Protein AF-A0A195CV78-F1 (afdb_monomer)

Sequence (94 aa):
MIPKLYPTKYVNVLGQLTTFISLVGSYIVVQLYPIMITHDRDATIYFYCIMSVIATFFLMFTLPETLGKTKTQIEEAFKGKLQIDETIKKIEDT

Foldseek 3Di:
DVLLLDDPVCSVVVVVVVVVVVVVVVVVVVVVVVVVVVVPDVVSVVVVVVVVVVVVVVCVVVPDPPPPDDSVVSVVVVVVVVVVVVVVVVVVVD

Solvent-accessible surface area (backbone atoms only — not comparable to full-atom values): 5555 Å² total; per-residue (Å²): 121,72,73,72,77,39,59,88,92,48,33,72,60,56,50,50,53,52,49,51,54,51,50,54,51,51,50,52,52,63,62,46,48,68,60,36,55,73,76,38,63,68,60,45,54,54,52,55,51,53,51,51,51,52,51,50,52,51,45,63,74,72,48,72,89,70,83,88,63,55,67,69,56,53,54,49,55,54,52,53,52,54,54,51,52,54,50,52,55,57,60,76,76,107

pLDDT: mean 71.85, std 14.59, range [43.62, 92.81]

Mean predicted aligned error: 12.01 Å

InterPro domains:
  IPR005828 Major facilitator, sugar transporter-like [PF00083] (7-78)
  IPR036259 MFS transporter superfamily [G3DSA:1.20.1250.20] (1-88)
  IPR036259 MFS transporter superfamily [SSF103473] (1-76)

Radius of gyration: 18.36 Å; Cα contacts (8 Å, |Δi|>4): 19; chains: 1; bounding box: 40×39×43 Å

Organism: NCBI:txid456900

Structure (mmCIF, N/CA/C/O backbone):
data_AF-A0A195CV78-F1
#
_entry.id   AF-A0A195CV78-F1
#
loop_
_atom_site.group_PDB
_atom_site.id
_atom_site.type_symbol
_atom_site.label_atom_id
_atom_site.label_alt_id
_atom_site.label_comp_id
_atom_site.label_asym_id
_atom_site.label_entity_id
_atom_site.label_seq_id
_atom_site.pdbx_PDB_ins_code
_atom_site.Cartn_x
_atom_site.Cartn_y
_atom_site.Cartn_z
_atom_site.occupancy
_atom_site.B_iso_or_equiv
_atom_site.auth_seq_id
_atom_site.auth_comp_id
_atom_site.auth_asym_id
_atom_site.auth_atom_id
_atom_site.pdbx_PDB_model_num
ATOM 1 N N . MET A 1 1 ? -9.568 8.349 7.699 1.00 52.09 1 MET A N 1
ATOM 2 C CA . MET A 1 1 ? -10.699 7.518 7.215 1.00 52.09 1 MET A CA 1
ATOM 3 C C . MET A 1 1 ? -10.641 6.080 7.739 1.00 52.09 1 MET A C 1
ATOM 5 O O . MET A 1 1 ? -11.648 5.625 8.259 1.00 52.09 1 MET A O 1
ATOM 9 N N . ILE A 1 2 ? -9.479 5.417 7.727 1.00 58.62 2 ILE A N 1
ATOM 10 C CA . ILE A 1 2 ? -9.259 4.038 8.223 1.00 58.62 2 ILE A CA 1
ATOM 11 C C . ILE A 1 2 ? -9.714 3.763 9.684 1.00 58.62 2 ILE A C 1
ATOM 13 O O . ILE A 1 2 ? -10.295 2.710 9.926 1.00 58.62 2 ILE A O 1
ATOM 17 N N . PRO A 1 3 ? -9.577 4.683 10.667 1.00 52.62 3 PRO A N 1
ATOM 18 C CA . PRO A 1 3 ? -9.967 4.395 12.057 1.00 52.62 3 PRO A CA 1
ATOM 19 C C . PRO A 1 3 ? -11.469 4.170 12.276 1.00 52.62 3 PRO A C 1
ATOM 21 O O . PRO A 1 3 ? -11.862 3.718 13.344 1.00 52.62 3 PRO A O 1
ATOM 24 N N . LYS A 1 4 ? -12.322 4.513 11.297 1.00 53.88 4 LYS A N 1
ATOM 25 C CA . LYS A 1 4 ? -13.772 4.266 11.373 1.00 53.88 4 LYS A CA 1
ATOM 26 C C . LYS A 1 4 ? -14.146 2.801 11.110 1.00 53.88 4 LYS A C 1
ATOM 28 O O . LYS A 1 4 ? -15.257 2.421 11.453 1.00 53.88 4 LYS A O 1
ATOM 33 N N . LEU A 1 5 ? -13.241 2.020 10.515 1.00 60.50 5 LEU A N 1
ATOM 34 C CA . LEU A 1 5 ? -13.426 0.596 10.219 1.00 60.50 5 LEU A CA 1
ATOM 35 C C . LEU A 1 5 ? -13.022 -0.314 11.385 1.00 60.50 5 LEU A C 1
ATOM 37 O O . LEU A 1 5 ? -13.453 -1.461 11.433 1.00 60.50 5 LEU A O 1
ATOM 41 N N . TYR A 1 6 ? -12.193 0.172 12.312 1.00 60.41 6 TYR A N 1
ATOM 42 C CA . TYR A 1 6 ? -11.660 -0.659 13.386 1.00 60.41 6 TYR A CA 1
ATOM 43 C C . TYR A 1 6 ? -12.475 -0.535 14.677 1.00 60.41 6 TYR A C 1
ATOM 45 O O . TYR A 1 6 ? -12.795 0.586 15.087 1.00 60.41 6 TYR A O 1
ATOM 53 N N . PRO A 1 7 ? -12.756 -1.657 15.369 1.00 55.22 7 PRO A N 1
ATOM 54 C CA . PRO A 1 7 ? -13.405 -1.620 16.670 1.00 55.22 7 PRO A CA 1
ATOM 55 C C . PRO A 1 7 ? -12.514 -0.857 17.655 1.00 55.22 7 PRO A C 1
ATOM 57 O O . PRO A 1 7 ? -11.300 -1.076 17.721 1.00 55.22 7 PRO A O 1
ATOM 60 N N . THR A 1 8 ? -13.112 0.029 18.457 1.00 61.66 8 THR A N 1
ATOM 61 C CA . THR A 1 8 ? -12.408 0.968 19.357 1.00 61.66 8 THR A CA 1
ATOM 62 C C . THR A 1 8 ? -11.423 0.274 20.309 1.00 61.66 8 THR A C 1
ATOM 64 O O . THR A 1 8 ? -10.453 0.880 20.752 1.00 61.66 8 THR A O 1
ATOM 67 N N . LYS A 1 9 ? -11.636 -1.018 20.586 1.00 61.59 9 LYS A N 1
ATOM 68 C CA . LYS A 1 9 ? -10.790 -1.847 21.453 1.00 61.59 9 LYS A CA 1
ATOM 69 C C . LYS A 1 9 ? -9.458 -2.277 20.810 1.00 61.59 9 LYS A C 1
ATOM 71 O O . LYS A 1 9 ? -8.493 -2.488 21.533 1.00 61.59 9 LYS A O 1
ATOM 76 N N . TYR A 1 10 ? -9.391 -2.380 19.478 1.00 63.81 10 TYR A N 1
ATOM 77 C CA . TYR A 1 10 ? -8.213 -2.870 18.735 1.00 63.81 10 TYR A CA 1
ATOM 78 C C . TYR A 1 10 ? -7.688 -1.886 17.680 1.00 63.81 10 TYR A C 1
ATOM 80 O O . TYR A 1 10 ? -6.728 -2.192 16.974 1.00 63.81 10 TYR A O 1
ATOM 88 N N . VAL A 1 11 ? -8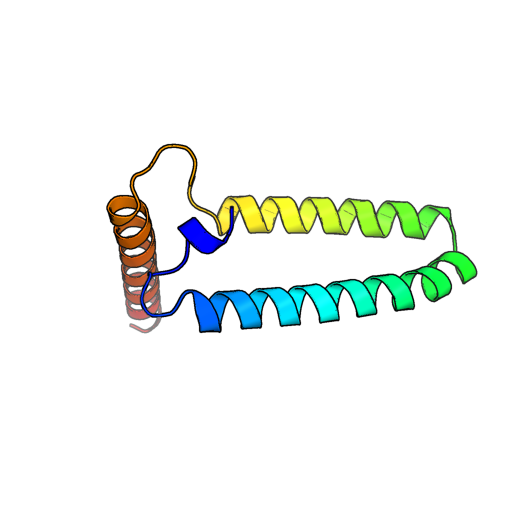.273 -0.687 17.591 1.00 70.62 11 VAL A N 1
ATOM 89 C CA . VAL A 1 11 ? -7.899 0.346 16.612 1.00 70.62 11 VAL A CA 1
ATOM 90 C C . VAL A 1 11 ? -6.412 0.708 16.647 1.00 70.62 11 VAL A C 1
ATOM 92 O O . VAL A 1 11 ? -5.831 0.964 15.597 1.00 70.62 11 VAL A O 1
ATOM 95 N N . ASN A 1 12 ? -5.776 0.679 17.823 1.00 69.94 12 ASN A N 1
ATOM 96 C CA . ASN A 1 12 ? -4.357 1.013 17.946 1.00 69.94 12 ASN A CA 1
ATOM 97 C C . ASN A 1 12 ? -3.455 -0.062 17.310 1.00 69.94 12 ASN A C 1
ATOM 99 O O . ASN A 1 12 ? -2.532 0.267 16.574 1.00 69.94 12 ASN A O 1
ATOM 103 N N . VAL A 1 13 ? -3.757 -1.347 17.525 1.00 76.19 13 VAL A N 1
ATOM 104 C CA . VAL A 1 13 ? -2.956 -2.465 16.991 1.00 76.19 13 VAL A CA 1
ATOM 105 C C . VAL A 1 13 ? -3.197 -2.640 15.491 1.00 76.19 13 VAL A C 1
ATOM 107 O O . VAL A 1 13 ? -2.248 -2.694 14.711 1.00 76.19 13 VAL A O 1
ATOM 110 N N . LEU A 1 14 ? -4.464 -2.656 15.065 1.00 75.94 14 LEU A N 1
ATOM 111 C CA . LEU A 1 14 ? -4.833 -2.781 13.651 1.00 75.94 14 LEU A CA 1
ATOM 112 C C . LEU A 1 14 ? -4.365 -1.570 12.830 1.00 75.94 14 LEU A C 1
ATOM 114 O O . LEU A 1 14 ? -3.902 -1.722 11.697 1.00 75.94 14 LEU A O 1
ATOM 118 N N . GLY A 1 15 ? -4.426 -0.367 13.409 1.00 79.12 15 GLY A N 1
ATOM 119 C CA . GLY A 1 15 ? -3.936 0.858 12.779 1.00 79.12 15 GLY A CA 1
ATOM 120 C C . GLY A 1 15 ? -2.424 0.842 12.547 1.00 79.12 15 GLY A C 1
ATOM 121 O O . GLY A 1 15 ? -1.966 1.179 11.452 1.00 79.12 15 GLY A O 1
ATOM 122 N N . GLN A 1 16 ? -1.649 0.398 13.539 1.00 82.44 16 GLN A N 1
ATOM 123 C CA . GLN A 1 16 ? -0.196 0.271 13.406 1.00 82.44 16 GLN A CA 1
ATOM 124 C C . GLN A 1 16 ? 0.192 -0.817 12.401 1.00 82.44 16 GLN A C 1
ATOM 126 O O . GLN A 1 16 ? 1.039 -0.571 11.546 1.00 82.44 16 GLN A O 1
ATOM 131 N N . LEU A 1 17 ? -0.478 -1.974 12.425 1.00 84.69 17 LEU A N 1
ATOM 132 C CA . LEU A 1 17 ? -0.233 -3.059 11.471 1.00 84.69 17 LEU A CA 1
ATOM 133 C C . LEU A 1 17 ? -0.497 -2.618 10.023 1.00 84.69 17 LEU A C 1
ATOM 135 O O . LEU A 1 17 ? 0.320 -2.861 9.138 1.00 84.69 17 LEU A O 1
ATOM 139 N N . THR A 1 18 ? -1.605 -1.907 9.791 1.00 83.88 18 THR A N 1
ATOM 140 C CA . THR A 1 18 ? -1.940 -1.359 8.464 1.00 83.88 18 THR A CA 1
ATOM 141 C C . THR A 1 18 ? -0.872 -0.381 7.989 1.00 83.88 18 THR A C 1
ATOM 143 O O . THR A 1 18 ? -0.438 -0.435 6.841 1.00 83.88 18 THR A O 1
ATOM 146 N N . THR A 1 19 ? -0.425 0.501 8.885 1.00 86.12 19 THR A N 1
ATOM 147 C CA . THR A 1 19 ? 0.636 1.468 8.588 1.00 86.12 19 THR A C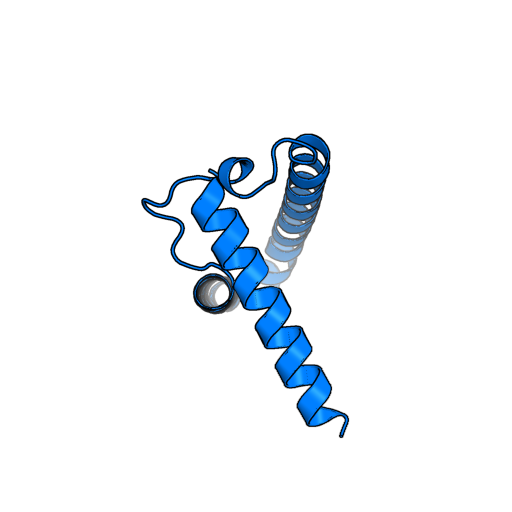A 1
ATOM 148 C C . THR A 1 19 ? 1.942 0.759 8.242 1.00 86.12 19 THR A C 1
ATOM 150 O O . THR A 1 19 ? 2.588 1.124 7.266 1.00 86.12 19 THR A O 1
ATOM 153 N N . PHE A 1 20 ? 2.308 -0.285 8.987 1.00 89.69 20 PHE A N 1
ATOM 154 C CA . PHE A 1 20 ? 3.513 -1.065 8.718 1.00 89.69 20 PHE A CA 1
ATOM 155 C C . PHE A 1 20 ? 3.466 -1.728 7.337 1.00 89.69 20 PHE A C 1
ATOM 157 O O . PHE A 1 20 ? 4.398 -1.574 6.551 1.00 89.69 20 PHE A O 1
ATOM 164 N N . ILE A 1 21 ? 2.352 -2.384 6.996 1.00 88.00 21 ILE A N 1
ATOM 165 C CA . ILE A 1 21 ? 2.153 -2.992 5.672 1.00 88.00 21 ILE A CA 1
ATOM 166 C C . ILE A 1 21 ? 2.220 -1.927 4.572 1.00 88.00 21 ILE A C 1
ATOM 168 O O . ILE A 1 21 ? 2.877 -2.132 3.553 1.00 88.00 21 ILE A O 1
ATOM 172 N N . SER A 1 22 ? 1.596 -0.765 4.787 1.00 87.94 22 SER A N 1
ATOM 173 C CA . SER A 1 22 ? 1.644 0.345 3.834 1.00 87.94 22 SER A CA 1
ATOM 174 C C . SER A 1 22 ? 3.065 0.868 3.627 1.00 87.94 22 SER A C 1
ATOM 176 O O . SER A 1 22 ? 3.428 1.181 2.498 1.00 87.94 22 SER A O 1
ATOM 178 N N . LEU A 1 23 ? 3.872 0.964 4.686 1.00 90.31 23 LEU A N 1
ATOM 179 C CA . LEU A 1 23 ? 5.262 1.413 4.595 1.00 90.31 23 LEU A CA 1
ATOM 180 C C . LEU A 1 23 ? 6.132 0.402 3.845 1.00 90.31 23 LEU A C 1
ATOM 182 O O . LEU A 1 23 ? 6.905 0.801 2.976 1.00 90.31 23 LEU A O 1
ATOM 186 N N . VAL A 1 24 ? 5.975 -0.894 4.128 1.00 92.81 24 VAL A N 1
ATOM 187 C CA . VAL A 1 24 ? 6.677 -1.965 3.403 1.00 92.81 24 VAL A CA 1
ATOM 188 C C . VAL A 1 24 ? 6.286 -1.960 1.923 1.00 92.81 24 VAL A C 1
ATOM 190 O O . VAL A 1 24 ? 7.160 -2.017 1.062 1.00 92.81 24 VAL A O 1
ATOM 193 N N . GLY A 1 25 ? 4.995 -1.814 1.612 1.00 88.00 25 GLY A N 1
ATOM 194 C CA . GLY A 1 25 ? 4.514 -1.681 0.236 1.00 88.00 25 GLY A CA 1
ATOM 195 C C . GLY A 1 25 ? 5.125 -0.475 -0.484 1.00 88.00 25 GLY A C 1
ATOM 196 O O . GLY A 1 25 ? 5.655 -0.620 -1.583 1.00 88.00 25 GLY A O 1
ATOM 197 N N . SER A 1 26 ? 5.136 0.696 0.158 1.00 90.00 26 SER A N 1
ATOM 198 C CA . SER A 1 26 ? 5.775 1.901 -0.387 1.00 90.00 26 SER A CA 1
ATOM 199 C C . SER A 1 26 ? 7.273 1.708 -0.627 1.00 90.00 26 SER A C 1
ATOM 201 O O . SER A 1 26 ? 7.788 2.143 -1.655 1.00 90.00 26 SER A O 1
ATOM 203 N N . TYR A 1 27 ? 7.972 1.025 0.281 1.00 91.00 27 TYR A N 1
ATOM 204 C CA . TYR A 1 27 ? 9.391 0.711 0.117 1.00 91.00 27 TYR A CA 1
ATOM 205 C C . TYR A 1 27 ? 9.644 -0.185 -1.104 1.00 91.00 27 TYR A C 1
ATOM 207 O O . TYR A 1 27 ? 10.521 0.112 -1.914 1.00 91.00 27 TYR A O 1
ATOM 215 N N . ILE A 1 28 ? 8.834 -1.234 -1.283 1.00 90.19 28 ILE A N 1
ATOM 216 C CA . ILE A 1 28 ? 8.921 -2.129 -2.445 1.00 90.19 28 ILE A CA 1
ATOM 217 C C . ILE A 1 28 ? 8.705 -1.348 -3.744 1.00 90.19 28 ILE A C 1
ATOM 219 O O . ILE A 1 28 ? 9.478 -1.509 -4.684 1.00 90.19 28 ILE A O 1
ATOM 223 N N . VAL A 1 29 ? 7.701 -0.469 -3.797 1.00 88.50 29 VAL A N 1
ATOM 224 C CA . VAL A 1 29 ? 7.407 0.347 -4.988 1.00 88.50 29 VAL A CA 1
ATOM 225 C C . VAL A 1 29 ? 8.577 1.269 -5.340 1.00 88.50 29 VAL A C 1
ATOM 227 O O . VAL A 1 29 ? 8.9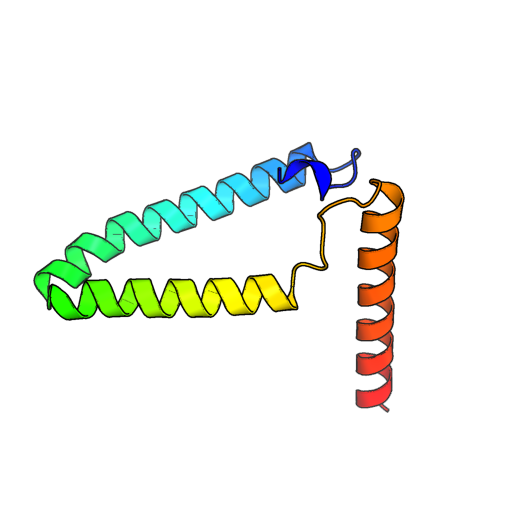85 1.328 -6.501 1.00 88.50 29 VAL A O 1
ATOM 230 N N . VAL A 1 30 ? 9.157 1.948 -4.346 1.00 90.19 30 VAL A N 1
ATOM 231 C CA . VAL A 1 30 ? 10.308 2.843 -4.554 1.00 90.19 30 VAL A CA 1
ATOM 232 C C . VAL A 1 30 ? 11.531 2.077 -5.061 1.00 90.19 30 VAL A C 1
ATOM 234 O O . VAL A 1 30 ? 12.238 2.587 -5.924 1.00 90.19 30 VAL A O 1
ATOM 237 N N . GLN A 1 31 ? 11.760 0.853 -4.582 1.00 88.62 31 GLN A N 1
ATOM 238 C CA . GLN A 1 31 ? 12.870 0.013 -5.038 1.00 88.62 31 GLN A CA 1
ATOM 239 C C . GLN A 1 31 ? 12.621 -0.603 -6.425 1.00 88.62 31 GLN A C 1
ATOM 241 O O . GLN A 1 31 ? 13.558 -0.775 -7.203 1.00 88.62 31 GLN A O 1
ATOM 246 N N . LEU A 1 32 ? 11.369 -0.927 -6.757 1.00 86.06 32 LEU A N 1
ATOM 247 C CA . LEU A 1 32 ? 11.000 -1.537 -8.036 1.00 86.06 32 LEU A CA 1
ATOM 248 C C . LEU A 1 32 ? 11.022 -0.519 -9.187 1.00 86.06 32 LEU A C 1
ATOM 250 O O . LEU A 1 32 ? 11.382 -0.859 -10.311 1.00 86.06 32 LEU A O 1
ATOM 254 N N . TYR A 1 33 ? 10.690 0.745 -8.912 1.00 83.44 33 TYR A N 1
ATOM 255 C CA . TYR A 1 33 ? 10.693 1.829 -9.898 1.00 83.44 33 TYR A CA 1
ATOM 256 C C . TYR A 1 33 ? 12.016 1.986 -10.690 1.00 83.44 33 TYR A C 1
ATOM 258 O O . TYR A 1 33 ? 11.960 1.970 -11.923 1.00 83.44 33 TYR A O 1
ATOM 266 N N . PRO A 1 34 ? 13.209 2.087 -10.061 1.00 84.12 34 PRO A N 1
ATOM 267 C CA . PRO A 1 34 ? 14.476 2.201 -10.789 1.00 84.12 34 PRO A CA 1
ATOM 268 C C . PRO A 1 34 ? 14.839 0.941 -11.594 1.00 84.12 34 PRO A C 1
ATOM 270 O O . PRO A 1 34 ? 15.540 1.047 -12.600 1.00 84.12 34 PRO A O 1
ATOM 273 N N . ILE A 1 35 ? 14.354 -0.239 -11.191 1.00 83.12 35 ILE A N 1
ATOM 274 C CA . ILE A 1 35 ? 14.564 -1.504 -11.918 1.00 83.12 35 ILE A CA 1
ATOM 275 C C . ILE A 1 35 ? 13.708 -1.538 -13.192 1.00 83.12 35 ILE A C 1
ATOM 277 O O . ILE A 1 35 ? 14.152 -2.012 -14.233 1.00 83.12 35 ILE A O 1
ATOM 281 N N . MET A 1 36 ? 12.485 -1.008 -13.136 1.00 78.25 36 MET A N 1
ATOM 282 C CA . MET A 1 36 ? 11.583 -1.006 -14.290 1.00 78.25 36 MET A CA 1
ATOM 283 C C . MET A 1 36 ? 11.973 0.056 -15.325 1.00 78.25 36 MET A C 1
ATOM 285 O O . MET A 1 36 ? 12.021 -0.243 -16.516 1.00 78.25 36 M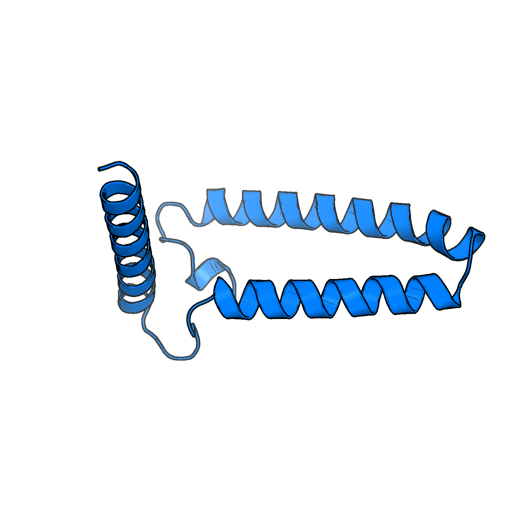ET A O 1
ATOM 289 N N . ILE A 1 37 ? 12.363 1.259 -14.884 1.00 83.81 37 ILE A N 1
ATOM 290 C CA . ILE A 1 37 ? 12.748 2.348 -15.799 1.00 83.81 37 ILE A CA 1
ATOM 291 C C . ILE A 1 37 ? 14.040 2.063 -16.579 1.00 83.81 37 ILE A C 1
ATOM 293 O O . ILE A 1 37 ? 14.252 2.640 -17.644 1.00 83.81 37 ILE A O 1
ATOM 297 N N . THR A 1 38 ? 14.911 1.196 -16.053 1.00 80.25 38 THR A N 1
ATOM 298 C CA . THR A 1 38 ? 16.134 0.757 -16.744 1.00 80.25 38 THR A CA 1
ATOM 299 C C . THR A 1 38 ? 15.855 -0.273 -17.833 1.00 80.25 38 THR A C 1
ATOM 301 O O . THR A 1 38 ? 16.667 -0.402 -18.745 1.00 80.25 38 THR A O 1
ATOM 304 N N . HIS A 1 39 ? 14.724 -0.978 -17.762 1.00 76.44 39 HIS A N 1
ATOM 305 C CA . HIS A 1 39 ? 14.322 -1.945 -18.775 1.00 76.44 39 HIS A CA 1
ATOM 306 C C . HIS A 1 39 ? 13.487 -1.280 -19.875 1.00 76.44 39 HIS A C 1
ATOM 308 O O . HIS A 1 39 ? 13.844 -1.381 -21.044 1.00 76.44 39 HIS A O 1
ATOM 314 N N . ASP A 1 40 ? 12.416 -0.569 -19.500 1.00 77.94 40 ASP A N 1
ATOM 315 C CA . ASP A 1 40 ? 11.544 0.147 -20.435 1.00 77.94 40 ASP A CA 1
ATOM 316 C C . ASP A 1 40 ? 10.653 1.180 -19.706 1.00 77.94 40 ASP A C 1
ATOM 318 O O . ASP A 1 40 ? 10.014 0.885 -18.687 1.00 77.94 40 ASP A O 1
ATOM 322 N N . ARG A 1 41 ? 10.603 2.422 -20.211 1.00 76.38 41 ARG A N 1
ATOM 323 C CA . ARG A 1 41 ? 9.838 3.503 -19.558 1.00 76.38 41 ARG A CA 1
ATOM 324 C C . ARG A 1 41 ? 8.335 3.384 -19.779 1.00 76.38 41 ARG A C 1
ATOM 326 O O . ARG A 1 41 ? 7.573 3.683 -18.859 1.00 76.38 41 ARG A O 1
ATOM 333 N N . ASP A 1 42 ? 7.916 2.949 -20.960 1.00 80.62 42 ASP A N 1
ATOM 334 C CA . ASP A 1 42 ? 6.504 2.892 -21.324 1.00 80.62 42 ASP A CA 1
ATOM 335 C C . ASP A 1 42 ? 5.834 1.713 -20.612 1.00 80.62 42 ASP A C 1
ATOM 337 O O . ASP A 1 42 ? 4.767 1.866 -20.011 1.00 80.62 42 ASP A O 1
ATOM 341 N N . ALA A 1 43 ? 6.514 0.563 -20.545 1.00 80.56 43 ALA A N 1
ATOM 342 C CA . ALA A 1 43 ? 6.061 -0.612 -19.803 1.00 80.56 43 ALA A CA 1
ATOM 343 C C . ALA A 1 43 ? 5.841 -0.323 -18.307 1.00 80.56 43 ALA A C 1
ATOM 345 O O . ALA A 1 43 ? 4.907 -0.853 -17.700 1.00 80.56 43 ALA A O 1
ATOM 346 N N . THR A 1 44 ? 6.651 0.563 -17.717 1.00 83.50 44 THR A N 1
ATOM 347 C CA . THR A 1 44 ? 6.515 0.966 -16.310 1.00 83.50 44 THR A CA 1
ATOM 348 C C . THR A 1 44 ? 5.162 1.646 -16.051 1.00 83.50 44 THR A C 1
ATOM 350 O O . THR A 1 44 ? 4.504 1.357 -15.051 1.00 83.50 44 THR A O 1
ATOM 353 N N . ILE A 1 45 ? 4.700 2.508 -16.964 1.00 84.62 45 ILE A N 1
ATOM 354 C CA . ILE A 1 45 ? 3.412 3.212 -16.835 1.00 84.62 45 ILE A CA 1
ATOM 355 C C . ILE A 1 45 ? 2.248 2.219 -16.929 1.00 84.62 45 ILE A C 1
ATOM 357 O O . ILE A 1 45 ? 1.344 2.249 -16.089 1.00 84.62 45 ILE A O 1
ATOM 361 N N . TYR A 1 46 ? 2.285 1.305 -17.905 1.00 86.81 46 TYR A N 1
ATOM 362 C CA . TYR A 1 46 ? 1.251 0.278 -18.057 1.00 86.81 46 TYR A CA 1
ATOM 363 C C . TYR A 1 46 ? 1.174 -0.651 -16.841 1.00 86.81 46 TYR A C 1
ATOM 365 O O . TYR A 1 46 ? 0.073 -0.973 -16.393 1.00 86.81 46 TYR A O 1
ATOM 373 N N . PHE A 1 47 ? 2.315 -1.022 -16.255 1.00 87.56 47 PHE A N 1
ATOM 374 C CA . PHE A 1 47 ? 2.364 -1.854 -15.053 1.00 87.56 47 PHE A CA 1
ATOM 375 C C . PHE A 1 47 ? 1.631 -1.207 -13.869 1.00 87.56 47 PHE A C 1
ATOM 377 O O . PHE A 1 47 ? 0.756 -1.829 -13.262 1.00 87.56 47 PHE A O 1
ATOM 384 N N . TYR A 1 48 ? 1.915 0.065 -13.574 1.00 86.88 48 TYR A N 1
ATOM 385 C CA . TYR A 1 48 ? 1.215 0.781 -12.503 1.00 86.88 48 TYR A CA 1
ATOM 386 C C . TYR A 1 48 ? -0.273 0.994 -12.808 1.00 86.88 48 TYR A C 1
ATOM 388 O O . TYR A 1 48 ? -1.101 0.949 -11.896 1.00 86.88 48 TYR A O 1
ATOM 396 N N . CYS A 1 49 ? -0.631 1.179 -14.080 1.00 88.81 49 CYS A N 1
ATOM 397 C CA . CYS A 1 49 ? -2.022 1.320 -14.498 1.00 88.81 49 CYS A CA 1
ATOM 398 C C . CYS A 1 49 ? -2.823 0.031 -14.236 1.00 88.81 49 CYS A C 1
ATOM 400 O O . CYS A 1 49 ? -3.876 0.075 -13.598 1.00 88.81 49 CYS A O 1
ATOM 402 N N . ILE A 1 50 ? -2.282 -1.128 -14.627 1.00 90.94 50 ILE A N 1
ATOM 403 C CA . ILE A 1 50 ? -2.897 -2.441 -14.377 1.00 90.94 50 ILE A CA 1
ATOM 404 C C . ILE A 1 50 ? -3.018 -2.704 -12.872 1.00 90.94 50 ILE A C 1
ATOM 406 O O . ILE A 1 50 ? -4.080 -3.113 -12.403 1.00 90.94 50 ILE A O 1
ATOM 410 N N . MET A 1 51 ? -1.971 -2.406 -12.098 1.00 89.50 51 MET A N 1
ATOM 411 C CA . MET A 1 51 ? -2.005 -2.553 -10.640 1.00 89.50 51 MET A CA 1
ATOM 412 C C . MET A 1 51 ? -3.104 -1.702 -9.987 1.00 89.50 51 MET A C 1
ATOM 414 O O . MET A 1 51 ? -3.791 -2.178 -9.085 1.00 89.50 51 MET A O 1
ATOM 418 N N . SER A 1 52 ? -3.327 -0.475 -10.468 1.00 88.56 52 SER A N 1
ATOM 419 C CA . SER A 1 52 ? -4.411 0.396 -9.991 1.00 88.56 52 SER A CA 1
ATOM 420 C C . SER A 1 52 ? -5.801 -0.177 -10.294 1.00 88.56 52 SER A C 1
ATOM 422 O O . SER A 1 52 ? -6.692 -0.152 -9.440 1.00 88.56 52 SER A O 1
ATOM 424 N N . VAL A 1 53 ? -5.988 -0.759 -11.483 1.00 91.75 53 VAL A N 1
ATOM 425 C CA . VAL A 1 53 ? -7.248 -1.417 -11.864 1.00 91.75 53 VAL A CA 1
ATOM 426 C C . VAL A 1 53 ? -7.517 -2.624 -10.966 1.00 91.75 53 VAL A C 1
ATOM 428 O O . VAL A 1 53 ? -8.607 -2.734 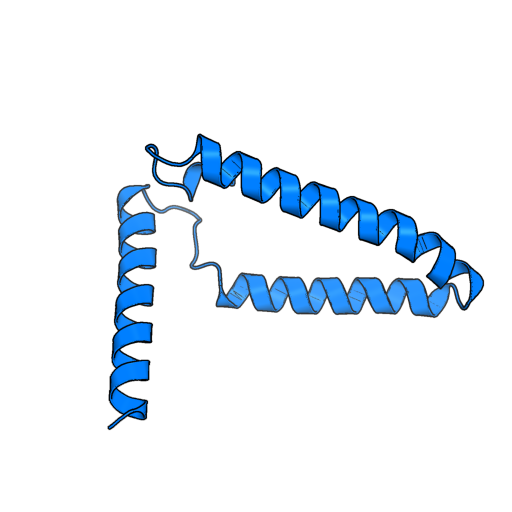-10.405 1.00 91.75 53 VAL A O 1
ATOM 431 N N . ILE A 1 54 ? -6.520 -3.488 -10.756 1.00 90.25 54 ILE A N 1
ATOM 432 C CA . ILE A 1 54 ? -6.638 -4.655 -9.867 1.00 90.25 54 ILE A CA 1
ATOM 433 C C . ILE A 1 54 ? -6.974 -4.212 -8.439 1.00 90.25 54 ILE A C 1
ATOM 435 O O . ILE A 1 54 ? -7.894 -4.754 -7.825 1.00 90.25 54 ILE A O 1
ATOM 439 N N . ALA A 1 55 ? -6.278 -3.196 -7.921 1.00 85.88 55 ALA A N 1
ATOM 440 C CA . ALA A 1 55 ? -6.544 -2.649 -6.595 1.00 85.88 55 ALA A CA 1
ATOM 441 C C . ALA A 1 55 ? -7.971 -2.088 -6.480 1.00 85.88 55 ALA A C 1
ATOM 443 O O . ALA A 1 55 ? -8.632 -2.287 -5.463 1.00 85.88 55 ALA A O 1
ATOM 444 N N . THR A 1 56 ? -8.470 -1.438 -7.534 1.00 87.31 56 THR A N 1
ATOM 445 C CA . THR A 1 56 ? -9.836 -0.904 -7.588 1.00 87.31 56 THR A CA 1
ATOM 446 C C . THR A 1 56 ? -10.876 -2.022 -7.557 1.00 87.31 56 THR A C 1
ATOM 448 O O . THR A 1 56 ? -11.820 -1.952 -6.770 1.00 87.31 56 THR A O 1
ATOM 451 N N . PHE A 1 57 ? -10.688 -3.084 -8.346 1.00 88.12 57 PHE A N 1
ATOM 452 C CA . PHE A 1 57 ? -11.560 -4.261 -8.299 1.00 88.12 57 PHE A CA 1
ATOM 453 C C . PHE A 1 57 ? -11.541 -4.917 -6.918 1.00 88.12 57 PHE A C 1
ATOM 455 O O . PHE A 1 57 ? -12.596 -5.172 -6.342 1.00 88.12 57 PHE A O 1
ATOM 462 N N . PHE A 1 58 ? -10.356 -5.134 -6.345 1.00 83.25 58 PHE A N 1
ATOM 463 C CA . PHE A 1 58 ? -10.228 -5.701 -5.005 1.00 83.25 58 PHE A CA 1
ATOM 464 C C . PHE A 1 58 ? -10.962 -4.859 -3.954 1.00 83.25 58 PHE A C 1
ATOM 466 O O . PHE A 1 58 ? -11.670 -5.404 -3.104 1.00 83.25 58 PHE A O 1
ATOM 473 N N . LEU A 1 59 ? -10.837 -3.532 -4.033 1.00 81.50 59 LEU A N 1
ATOM 474 C CA . LEU A 1 59 ? -11.517 -2.607 -3.133 1.00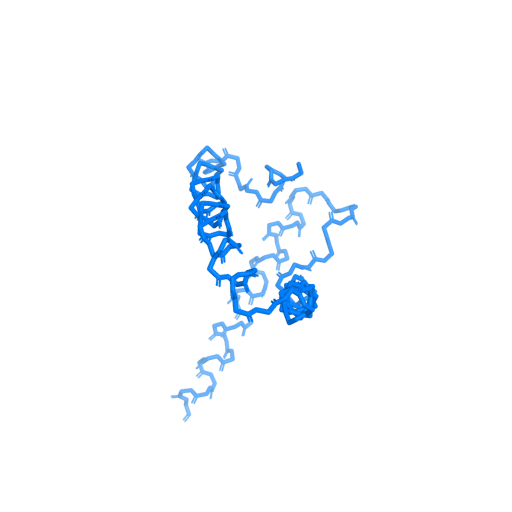 81.50 59 LEU A CA 1
ATOM 475 C C . LEU A 1 59 ? -13.039 -2.659 -3.317 1.00 81.50 59 LEU A C 1
ATOM 477 O O . LEU A 1 59 ? -13.753 -2.672 -2.320 1.00 81.50 59 LEU A O 1
ATOM 481 N N . MET A 1 60 ? -13.532 -2.772 -4.552 1.00 78.75 60 MET A N 1
ATOM 482 C CA . MET A 1 60 ? -14.962 -2.912 -4.850 1.00 78.75 60 MET A CA 1
ATOM 483 C C . MET A 1 60 ? -15.571 -4.198 -4.265 1.00 78.75 60 MET A C 1
ATOM 485 O O . MET A 1 60 ? -16.684 -4.164 -3.746 1.00 78.75 60 MET A O 1
ATOM 489 N N . PHE A 1 61 ? -14.859 -5.329 -4.309 1.00 73.88 61 PHE A N 1
ATOM 490 C CA . PHE A 1 61 ? -15.352 -6.590 -3.73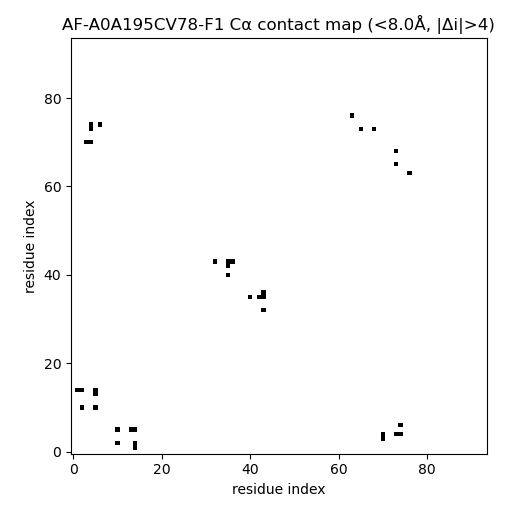4 1.00 73.88 61 PHE A CA 1
ATOM 491 C C . PHE A 1 61 ? -15.231 -6.636 -2.203 1.00 73.88 61 PHE A C 1
ATOM 493 O O . PHE A 1 61 ? -16.143 -7.102 -1.508 1.00 73.88 61 PHE A O 1
ATOM 500 N N . THR A 1 62 ? -14.101 -6.161 -1.675 1.00 67.56 62 THR A N 1
ATOM 501 C CA . THR A 1 62 ? -13.739 -6.318 -0.259 1.00 67.56 62 THR A CA 1
ATOM 502 C C . THR A 1 62 ? -14.375 -5.252 0.625 1.00 67.56 62 THR A C 1
ATOM 504 O O . THR A 1 62 ? -14.710 -5.532 1.775 1.00 67.56 62 THR A O 1
ATOM 507 N N . LEU A 1 63 ? -14.559 -4.031 0.115 1.00 64.62 63 LEU A N 1
ATOM 508 C CA . LEU A 1 63 ? -15.087 -2.919 0.892 1.00 64.62 63 LEU A CA 1
ATOM 509 C C . LEU A 1 63 ? -16.599 -2.772 0.640 1.00 64.62 63 LEU A C 1
ATOM 511 O O . LEU A 1 63 ? -16.996 -2.231 -0.391 1.00 64.62 63 LEU A O 1
ATOM 515 N N . PRO A 1 64 ? -17.480 -3.213 1.560 1.00 58.28 64 PRO A N 1
ATOM 516 C CA . PRO A 1 64 ? -18.878 -2.812 1.492 1.00 58.28 64 PRO A CA 1
ATOM 517 C C . PRO A 1 64 ? -18.964 -1.290 1.676 1.00 58.28 64 PRO A C 1
ATOM 519 O O . PRO A 1 64 ? -18.252 -0.736 2.510 1.00 58.28 64 PRO A O 1
ATOM 522 N N . GLU A 1 65 ? -19.825 -0.628 0.901 1.00 55.53 65 GLU A N 1
ATOM 523 C CA . GLU A 1 65 ? -20.145 0.808 0.979 1.00 55.53 65 GLU A CA 1
ATOM 524 C C . GLU A 1 65 ? -20.087 1.345 2.430 1.00 55.53 65 GLU A C 1
ATOM 526 O O . GLU A 1 65 ? -20.961 1.077 3.259 1.00 55.53 65 GLU A O 1
ATOM 531 N N . THR A 1 66 ? -19.014 2.084 2.752 1.00 56.75 66 THR A N 1
ATOM 532 C CA . THR A 1 66 ? -18.770 2.679 4.086 1.00 56.75 66 THR A CA 1
ATOM 533 C C . THR A 1 66 ? -19.272 4.123 4.192 1.00 56.75 66 THR A C 1
ATOM 535 O O . THR A 1 66 ? -19.201 4.741 5.260 1.00 56.75 66 THR A O 1
ATOM 538 N N . LEU A 1 67 ? -19.784 4.682 3.091 1.00 43.62 67 LEU A N 1
ATOM 539 C CA . LEU A 1 67 ? -20.288 6.048 3.006 1.00 43.62 67 LEU A CA 1
ATOM 540 C C . LEU A 1 67 ? -21.698 6.132 3.610 1.00 43.62 67 LEU A C 1
ATOM 542 O O . LEU A 1 67 ? -22.679 5.697 3.022 1.00 43.62 67 LEU A O 1
ATOM 546 N N . GLY A 1 68 ? -21.791 6.705 4.814 1.00 47.19 68 GLY A N 1
ATOM 547 C CA . GLY A 1 68 ? -23.065 7.101 5.433 1.00 47.19 68 GLY A CA 1
ATOM 548 C C . GLY A 1 68 ? -23.607 6.186 6.537 1.00 47.19 68 GLY A C 1
ATOM 549 O O . GLY A 1 68 ? -24.623 6.524 7.137 1.00 47.19 68 GLY A O 1
ATOM 550 N N . LYS A 1 69 ? -22.935 5.074 6.866 1.00 51.19 69 LYS A N 1
ATOM 551 C CA . LYS A 1 69 ? -23.383 4.148 7.924 1.00 51.19 69 LYS A CA 1
ATOM 552 C C . LYS A 1 69 ? -22.724 4.413 9.282 1.00 51.19 69 LYS A C 1
ATOM 554 O O . LYS A 1 69 ? -21.527 4.683 9.384 1.00 51.19 69 LYS A O 1
ATOM 559 N N . THR A 1 70 ? -23.521 4.333 10.348 1.00 56.19 70 THR A N 1
ATOM 560 C CA . THR A 1 70 ? -23.085 4.444 11.751 1.00 56.19 70 THR A CA 1
ATOM 561 C C . THR A 1 70 ? -22.168 3.272 12.125 1.00 56.19 70 THR A C 1
ATOM 563 O O . THR A 1 70 ? -22.344 2.170 11.612 1.00 56.19 70 THR A O 1
ATOM 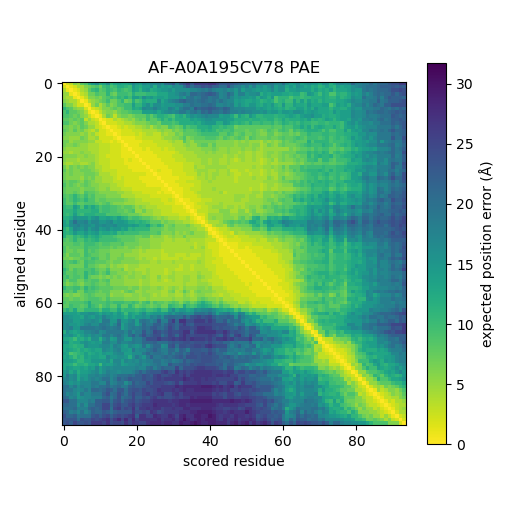566 N N . LYS A 1 71 ? -21.208 3.481 13.042 1.00 52.81 71 LYS A N 1
ATOM 567 C CA . LYS A 1 71 ? -20.171 2.492 13.429 1.00 52.81 71 LYS A CA 1
ATOM 568 C C . LYS A 1 71 ? -20.729 1.086 13.718 1.00 52.81 71 LYS A C 1
ATOM 570 O O . LYS A 1 71 ? -20.146 0.102 13.281 1.00 52.81 71 LYS A O 1
ATOM 575 N N . THR A 1 72 ? -21.894 1.007 14.359 1.00 55.88 72 THR A N 1
ATOM 576 C CA . THR A 1 72 ? -22.589 -0.249 14.685 1.00 55.88 72 THR A CA 1
ATOM 577 C C . THR A 1 72 ? -23.064 -1.016 13.444 1.00 55.88 72 THR A C 1
ATOM 579 O O . THR A 1 72 ? -22.937 -2.232 13.398 1.00 55.88 72 THR A O 1
ATOM 582 N N . GLN A 1 73 ? -23.537 -0.322 12.399 1.00 55.25 73 GLN A N 1
ATOM 583 C CA . GLN A 1 73 ? -23.981 -0.957 11.148 1.00 55.25 73 GLN A CA 1
ATOM 584 C C . GLN A 1 73 ? -22.809 -1.461 10.292 1.00 55.25 73 GLN A C 1
ATOM 586 O O . GLN A 1 73 ? -22.978 -2.397 9.515 1.00 55.25 73 GLN A O 1
ATOM 591 N N . ILE A 1 74 ? -21.627 -0.844 10.412 1.00 61.97 74 ILE A N 1
ATOM 592 C CA . ILE A 1 74 ? -20.409 -1.312 9.732 1.00 61.97 74 ILE A CA 1
ATOM 593 C C . ILE A 1 74 ? -19.912 -2.604 10.393 1.00 61.97 74 ILE A C 1
ATOM 595 O O . ILE A 1 74 ? -19.584 -3.556 9.689 1.00 61.97 74 ILE A O 1
ATOM 599 N N . GLU A 1 75 ? -19.919 -2.668 11.729 1.00 60.25 75 GLU A N 1
ATOM 600 C CA . GLU A 1 75 ? -19.579 -3.891 12.469 1.00 60.25 75 GLU A CA 1
ATOM 601 C C . GLU A 1 75 ? -20.551 -5.039 12.156 1.00 60.25 75 GLU A C 1
ATOM 603 O O . GLU A 1 75 ? -20.121 -6.174 11.955 1.00 60.25 75 GLU A O 1
ATOM 608 N N . GLU A 1 76 ? -21.848 -4.747 12.045 1.00 60.06 76 GLU A N 1
ATOM 609 C CA . GLU A 1 76 ? -22.880 -5.739 11.728 1.00 60.06 76 GLU A CA 1
ATOM 610 C C . GLU A 1 76 ? -22.799 -6.229 10.269 1.00 60.06 76 GLU A C 1
ATOM 612 O O . GLU A 1 76 ? -22.897 -7.429 10.017 1.00 60.06 76 GLU A O 1
ATOM 617 N N . ALA A 1 77 ? -22.505 -5.341 9.310 1.00 60.69 77 ALA A N 1
ATOM 618 C CA . ALA A 1 77 ? -22.269 -5.713 7.912 1.00 60.69 77 ALA A CA 1
ATOM 619 C C . ALA A 1 77 ? -21.009 -6.582 7.731 1.00 60.69 77 ALA A C 1
ATOM 621 O O . ALA A 1 77 ? -21.017 -7.522 6.932 1.00 60.69 77 ALA A O 1
ATOM 622 N N . PHE A 1 78 ? -19.940 -6.306 8.489 1.00 61.91 78 PHE A N 1
ATOM 623 C CA . PHE A 1 78 ? -18.735 -7.142 8.494 1.00 61.91 78 PHE A CA 1
ATOM 624 C C . PHE A 1 78 ? -18.975 -8.504 9.164 1.00 61.91 78 PHE A C 1
ATOM 626 O O . PHE A 1 78 ? -18.528 -9.522 8.637 1.00 61.91 78 PHE A O 1
ATOM 633 N N . LYS A 1 79 ? -19.727 -8.558 10.275 1.00 59.38 79 LYS A N 1
ATOM 634 C CA . LYS A 1 79 ? -20.121 -9.824 10.926 1.00 59.38 79 LYS A CA 1
ATOM 635 C C . LYS A 1 79 ? -21.029 -10.682 10.043 1.00 59.38 79 LYS A C 1
ATOM 637 O O . LYS A 1 79 ? -20.851 -11.895 9.998 1.00 59.38 79 LYS A O 1
ATOM 642 N N . GLY A 1 80 ? -21.970 -10.059 9.332 1.00 56.22 80 GLY A N 1
ATOM 643 C CA . GLY A 1 80 ? -22.893 -10.748 8.430 1.00 56.22 80 GLY A CA 1
ATOM 644 C C . GLY A 1 80 ? -22.188 -11.428 7.254 1.00 56.22 80 GLY A C 1
ATOM 645 O O . GLY A 1 80 ? -22.517 -12.564 6.929 1.00 56.22 80 GLY A O 1
ATOM 646 N N . LYS A 1 81 ? -21.169 -10.790 6.655 1.00 56.38 81 LYS A N 1
ATOM 647 C CA . LYS A 1 81 ? -20.370 -11.412 5.581 1.00 56.38 81 LYS A CA 1
ATOM 648 C C . LYS A 1 81 ? -19.512 -12.586 6.068 1.00 56.38 81 LYS A C 1
ATOM 650 O O . LYS A 1 81 ? -19.411 -13.575 5.354 1.00 56.38 81 LYS A O 1
ATOM 655 N N . LEU A 1 82 ? -18.950 -12.501 7.277 1.00 55.28 82 LEU A N 1
ATOM 656 C CA . LEU A 1 82 ? -18.149 -13.579 7.878 1.00 55.28 82 LEU A CA 1
ATOM 657 C C . LEU A 1 82 ? -18.974 -14.855 8.112 1.00 55.28 82 LEU A C 1
ATOM 659 O O . LEU A 1 82 ? -18.489 -15.950 7.857 1.00 55.28 82 LEU A O 1
ATOM 663 N N . GLN A 1 83 ? -20.239 -14.722 8.527 1.00 52.00 83 GLN A N 1
ATOM 664 C CA . GLN A 1 83 ? -21.110 -15.889 8.715 1.00 52.00 83 GLN A CA 1
ATOM 665 C C . GLN A 1 83 ? -21.600 -16.511 7.403 1.00 52.00 83 GLN A C 1
ATOM 667 O O . GLN A 1 83 ? -21.793 -17.724 7.344 1.00 52.00 83 GLN A O 1
ATOM 672 N N . ILE A 1 84 ? -21.787 -15.716 6.344 1.00 55.91 84 ILE A N 1
ATOM 673 C CA . ILE A 1 84 ? -22.154 -16.243 5.020 1.00 55.91 84 ILE A CA 1
ATOM 674 C C . ILE A 1 84 ? -20.984 -17.035 4.421 1.00 55.91 84 ILE A C 1
ATOM 676 O O . ILE A 1 84 ? -21.208 -18.122 3.898 1.00 55.91 84 ILE A O 1
ATOM 680 N N . ASP A 1 85 ? -19.751 -16.545 4.562 1.00 54.53 85 ASP A N 1
ATOM 681 C CA . ASP A 1 85 ? -18.549 -17.232 4.072 1.00 54.53 85 ASP A CA 1
ATOM 682 C C . ASP A 1 85 ? -18.287 -18.552 4.826 1.00 54.53 85 ASP A C 1
ATOM 684 O O . ASP A 1 85 ? -18.041 -19.587 4.209 1.00 54.53 85 ASP A O 1
ATOM 688 N N . GLU A 1 86 ? -18.465 -18.571 6.156 1.00 58.66 86 GLU A N 1
ATOM 689 C CA . GLU A 1 86 ? -18.411 -19.814 6.946 1.00 58.66 86 GLU A CA 1
ATOM 690 C C . GLU A 1 86 ? -19.532 -20.801 6.579 1.00 58.66 86 GLU A C 1
ATOM 692 O O . GLU A 1 86 ? -19.312 -22.013 6.574 1.00 58.66 86 GLU A O 1
ATOM 697 N N . THR A 1 87 ? -20.728 -20.304 6.247 1.00 59.78 87 THR A N 1
ATOM 698 C CA . THR A 1 87 ? -21.859 -21.154 5.844 1.00 59.78 87 THR A CA 1
ATOM 699 C C . THR A 1 87 ? -21.635 -21.762 4.460 1.00 59.78 87 THR A C 1
ATOM 701 O O . THR A 1 87 ? -21.869 -22.954 4.285 1.00 59.78 87 THR A O 1
ATOM 704 N N . ILE A 1 88 ? -21.133 -20.985 3.495 1.00 59.69 88 ILE A N 1
ATOM 705 C CA . ILE A 1 88 ? -20.809 -21.475 2.145 1.00 59.69 88 ILE A CA 1
ATOM 706 C C . ILE A 1 88 ? -19.683 -22.510 2.215 1.00 59.69 88 ILE A C 1
ATOM 708 O O . ILE A 1 88 ? -19.817 -23.593 1.651 1.00 59.69 88 ILE A O 1
ATOM 712 N N . LYS A 1 89 ? -18.633 -22.246 3.001 1.00 58.22 89 LYS A N 1
ATOM 713 C CA . LYS A 1 89 ? -17.530 -23.193 3.195 1.00 58.22 89 LYS A CA 1
ATOM 714 C C . LYS A 1 89 ? -17.980 -24.513 3.828 1.00 58.22 89 LYS A C 1
ATOM 716 O O . LYS A 1 89 ? -17.458 -25.563 3.485 1.00 58.22 89 LYS A O 1
ATOM 721 N N . LYS A 1 90 ? -18.971 -24.483 4.725 1.00 57.38 90 LYS A N 1
ATOM 722 C CA . LYS A 1 90 ? -19.522 -25.691 5.362 1.00 57.38 90 LYS A CA 1
ATOM 723 C C . LYS A 1 90 ? -20.417 -26.517 4.427 1.00 57.38 90 LYS A C 1
ATOM 725 O O . LYS A 1 90 ? -20.558 -27.715 4.642 1.00 57.38 90 LYS A O 1
ATOM 730 N N . ILE A 1 91 ? -21.017 -25.881 3.4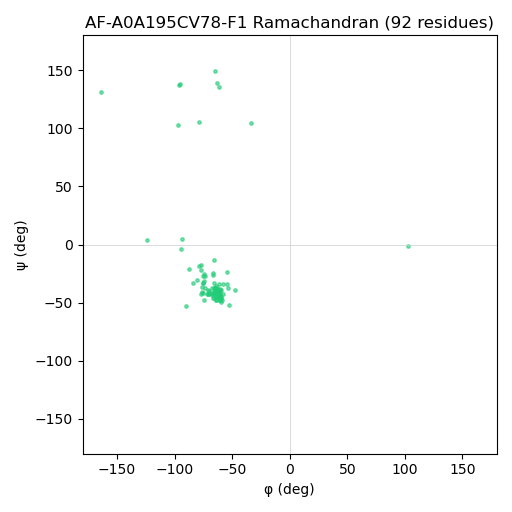20 1.00 60.03 91 ILE A N 1
ATOM 731 C CA . ILE A 1 91 ? -21.827 -26.544 2.386 1.00 60.03 91 ILE A CA 1
ATOM 732 C C . ILE A 1 91 ? -20.932 -27.172 1.307 1.00 60.03 91 ILE A C 1
ATOM 734 O O . ILE A 1 91 ? -21.300 -28.197 0.756 1.00 60.03 91 ILE A O 1
ATOM 738 N N . GLU A 1 92 ? -19.761 -26.595 1.027 1.00 57.31 92 GLU A N 1
ATOM 739 C CA . GLU A 1 92 ? -18.805 -27.144 0.051 1.00 57.31 92 GLU A CA 1
ATOM 740 C C . GLU A 1 92 ? -17.973 -28.324 0.599 1.00 57.31 92 GLU A C 1
ATOM 742 O O . GLU A 1 92 ? -17.445 -29.118 -0.174 1.00 57.31 92 GLU A O 1
ATOM 747 N N . ASP A 1 93 ? -17.903 -28.478 1.927 1.00 52.69 93 ASP A N 1
ATOM 748 C CA . ASP A 1 93 ? -17.231 -29.593 2.626 1.00 52.69 93 ASP A CA 1
ATOM 749 C C . ASP A 1 93 ? -18.184 -30.769 2.987 1.00 52.69 93 ASP A C 1
ATOM 751 O O . ASP A 1 93 ? -17.773 -31.699 3.680 1.00 52.69 93 ASP A O 1
ATOM 755 N N . THR A 1 94 ? -19.464 -30.736 2.568 1.00 47.34 94 THR A N 1
ATOM 756 C CA . THR A 1 94 ? -20.465 -31.817 2.778 1.00 47.34 94 THR A CA 1
ATOM 757 C C . THR A 1 94 ? -20.882 -32.449 1.456 1.00 47.34 94 THR A C 1
ATOM 759 O O . THR A 1 94 ? -20.944 -33.699 1.400 1.00 47.34 94 THR A O 1
#

Secondary structure (DSSP, 8-state):
-GGGTS-TTTHHHHHHHHHHHHHHHHHHHHHHHHHHHHH-HHHHHHHHHHHHHHHHHHHHHH----SS--HHHHHHHHHHHHHHHHHHHHHHT-